Protein AF-Q62609-4-F1 (afdb_monomer_lite)

Sequence (125 aa):
MQPARKLLSLLVLLVMGTELTQVLPTNPEESWQVYSSAQDSEGRCICTVVAPQQTMCSRDARTKQLRQLLEKVQNMSQSIEVLDRRTQRDLQYVEKMENQMKGLESKFRQVEESHKQHLARQFKG

pLDDT: mean 86.12, std 12.83, range [48.81, 98.75]

Structure (mmCIF, N/CA/C/O backbone):
data_AF-Q62609-4-F1
#
_entry.id   AF-Q62609-4-F1
#
loop_
_atom_site.group_PDB
_atom_site.id
_atom_site.type_symbol
_atom_site.label_atom_id
_atom_site.label_alt_id
_atom_site.label_comp_id
_atom_site.label_asym_id
_atom_site.label_entity_id
_atom_site.label_seq_id
_atom_site.pdbx_PDB_ins_code
_atom_site.Cartn_x
_atom_site.Cartn_y
_atom_site.Cartn_z
_atom_site.occupancy
_atom_site.B_iso_or_equiv
_atom_site.auth_seq_id
_atom_site.auth_comp_id
_atom_site.auth_asym_id
_atom_site.auth_atom_id
_atom_site.pdbx_PDB_model_num
ATOM 1 N N . MET A 1 1 ? -58.222 -48.955 58.904 1.00 56.47 1 MET A N 1
ATOM 2 C CA . MET A 1 1 ? -57.954 -48.442 57.533 1.00 56.47 1 MET A CA 1
ATOM 3 C C . MET A 1 1 ? -57.133 -47.131 57.504 1.00 56.47 1 MET A C 1
ATOM 5 O O . MET A 1 1 ? -57.329 -46.317 56.615 1.00 56.47 1 MET A O 1
ATOM 9 N N . GLN A 1 2 ? -56.177 -46.894 58.416 1.00 70.00 2 GLN A N 1
ATOM 10 C CA . GLN A 1 2 ? -55.343 -45.669 58.410 1.00 70.00 2 GLN A CA 1
ATOM 11 C C . GLN A 1 2 ? -53.952 -45.751 57.731 1.00 70.00 2 GLN A C 1
ATOM 13 O O . GLN A 1 2 ? -53.505 -44.709 57.248 1.00 70.00 2 GLN A O 1
ATOM 18 N N . PRO A 1 3 ? -53.242 -46.900 57.643 1.00 79.44 3 PRO A N 1
ATOM 19 C CA . PRO A 1 3 ? -51.850 -46.886 57.174 1.00 79.44 3 PRO A CA 1
ATOM 20 C C . PRO A 1 3 ? -51.718 -46.595 55.670 1.00 79.44 3 PRO A C 1
ATOM 22 O O . PRO A 1 3 ? -50.815 -45.867 55.263 1.00 79.44 3 PRO A O 1
ATOM 25 N N . ALA A 1 4 ? -52.665 -47.063 54.850 1.00 79.44 4 ALA A N 1
ATOM 26 C CA . ALA A 1 4 ? -52.636 -46.867 53.397 1.00 79.44 4 ALA A CA 1
ATOM 27 C C . ALA A 1 4 ? -52.707 -45.384 52.984 1.00 79.44 4 ALA A C 1
ATOM 29 O O . ALA A 1 4 ? -52.053 -44.968 52.033 1.00 79.44 4 ALA A O 1
ATOM 30 N N . ARG A 1 5 ? -53.448 -44.558 53.737 1.00 85.69 5 ARG A N 1
ATOM 31 C CA . ARG A 1 5 ? -53.615 -43.129 53.430 1.00 85.69 5 ARG A CA 1
ATOM 32 C C . ARG A 1 5 ? -52.331 -42.328 53.681 1.00 85.69 5 ARG A C 1
ATOM 34 O O . ARG A 1 5 ? -52.043 -41.397 52.935 1.00 85.69 5 ARG A O 1
ATOM 41 N N . LYS A 1 6 ? -51.537 -42.714 54.691 1.00 87.56 6 LYS A N 1
ATOM 42 C CA . LYS A 1 6 ? -50.227 -42.097 54.965 1.00 87.56 6 LYS A CA 1
ATOM 43 C C . LYS A 1 6 ? -49.202 -42.443 53.884 1.00 87.56 6 LYS A C 1
ATOM 45 O O . LYS A 1 6 ? -48.503 -41.550 53.420 1.00 87.56 6 LYS A O 1
ATOM 50 N N . LEU A 1 7 ? -49.160 -43.706 53.452 1.00 88.81 7 LEU A N 1
ATOM 51 C CA . LEU A 1 7 ? -48.292 -44.157 52.356 1.00 88.81 7 LEU A CA 1
ATOM 52 C C . LEU A 1 7 ? -48.601 -43.430 51.043 1.00 88.81 7 LEU A C 1
ATOM 54 O O . LEU A 1 7 ? -47.686 -42.937 50.390 1.00 88.81 7 LEU A O 1
ATOM 58 N N . LEU A 1 8 ? -49.886 -43.295 50.701 1.00 89.75 8 LEU A N 1
ATOM 59 C CA . LEU A 1 8 ? -50.306 -42.562 49.50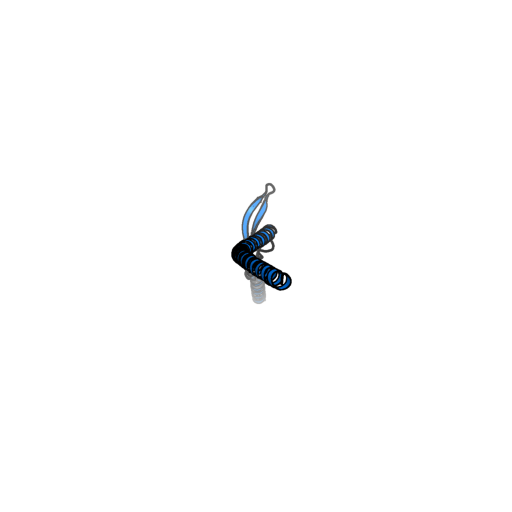7 1.00 89.75 8 LEU A CA 1
ATOM 60 C C . LEU A 1 8 ? -49.875 -41.087 49.565 1.00 89.75 8 LEU A C 1
ATOM 62 O O . LEU A 1 8 ? -49.358 -40.558 48.589 1.00 89.75 8 LEU A O 1
ATOM 66 N N . SER A 1 9 ? -50.024 -40.436 50.724 1.00 89.25 9 SER A N 1
ATOM 67 C CA . SER A 1 9 ? -49.592 -39.045 50.914 1.00 89.25 9 SER A CA 1
ATOM 68 C C . SER A 1 9 ? -48.077 -38.863 50.761 1.00 89.25 9 SER A C 1
ATOM 70 O O . SER A 1 9 ? -47.643 -37.848 50.224 1.00 89.25 9 SER A O 1
ATOM 72 N N . LEU A 1 10 ? -47.276 -39.826 51.227 1.00 89.06 10 LEU A N 1
ATOM 73 C CA . LEU A 1 10 ? -45.815 -39.812 51.088 1.00 89.06 10 LEU A CA 1
ATOM 74 C C . LEU A 1 10 ? -45.372 -39.976 49.630 1.00 89.06 10 LEU A C 1
ATOM 76 O O . LEU A 1 10 ? -44.475 -39.267 49.185 1.00 89.06 10 LEU A O 1
ATOM 80 N N . LEU A 1 11 ? -46.029 -40.863 48.878 1.00 88.69 11 LEU A N 1
ATOM 81 C CA . LEU A 1 11 ? -45.786 -41.025 47.442 1.00 88.69 11 LEU A CA 1
ATOM 82 C C . LEU A 1 11 ? -46.102 -39.741 46.670 1.00 88.69 11 LEU A C 1
ATOM 84 O O . LEU A 1 11 ? -45.300 -39.322 45.843 1.00 88.69 11 LEU A O 1
ATOM 88 N N . VAL A 1 12 ? -47.220 -39.079 46.986 1.00 87.25 12 VAL A N 1
ATOM 89 C CA . VAL A 1 12 ? -47.575 -37.791 46.369 1.00 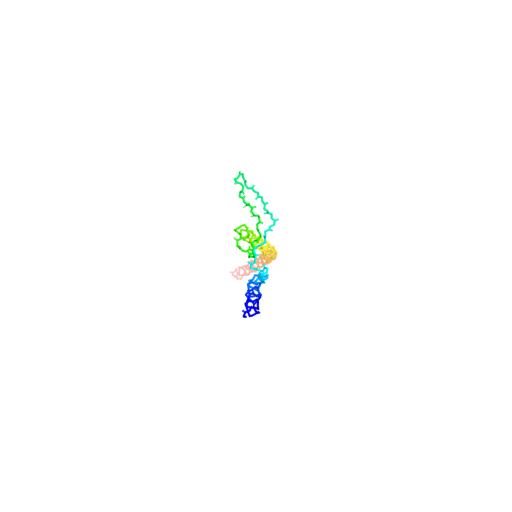87.25 12 VAL A CA 1
ATOM 90 C C . VAL A 1 12 ? -46.519 -36.724 46.671 1.00 87.25 12 VAL A C 1
ATOM 92 O O . VAL A 1 12 ? -46.116 -36.006 45.765 1.00 87.25 12 VAL A O 1
ATOM 95 N N . LEU A 1 13 ? -46.010 -36.644 47.905 1.00 84.62 13 LEU A N 1
ATOM 96 C CA . LEU A 1 13 ? -44.934 -35.707 48.263 1.00 84.62 13 LEU A CA 1
ATOM 97 C C . LEU A 1 13 ? -43.626 -35.981 47.506 1.00 84.62 13 LEU A C 1
ATOM 99 O O . LEU A 1 13 ? -42.969 -35.035 47.081 1.00 84.62 13 LEU A O 1
ATOM 103 N N . LEU A 1 14 ? -43.260 -37.252 47.315 1.00 83.19 14 L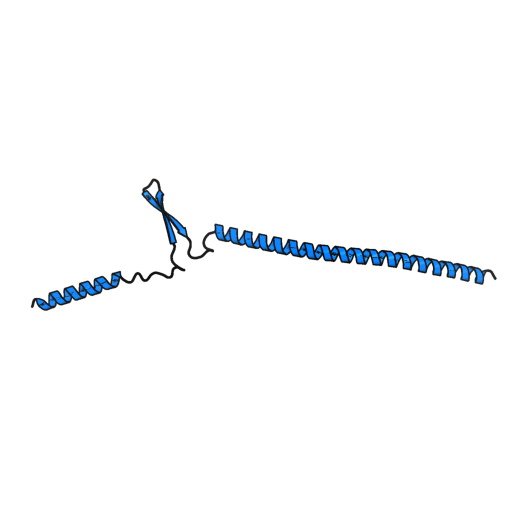EU A N 1
ATOM 104 C CA . LEU A 1 14 ? -42.065 -37.627 46.554 1.00 83.19 14 LEU A CA 1
ATOM 105 C C . LEU A 1 14 ? -42.195 -37.257 45.073 1.00 83.19 14 LEU A C 1
ATOM 107 O O . LEU A 1 14 ? -41.269 -36.671 44.523 1.00 83.19 14 LEU A O 1
ATOM 111 N N . VAL A 1 15 ? -43.349 -37.531 44.458 1.00 79.62 15 VAL A N 1
ATOM 112 C CA . VAL A 1 15 ? -43.610 -37.178 43.052 1.00 79.62 15 VAL A CA 1
ATOM 113 C C . VAL A 1 15 ? -43.643 -35.657 42.861 1.00 79.62 15 VAL A C 1
ATOM 115 O O . VAL A 1 15 ? -43.047 -35.145 41.922 1.00 79.62 15 VAL A O 1
ATOM 118 N N . MET A 1 16 ? -44.248 -34.903 43.786 1.00 75.12 16 MET A N 1
ATOM 119 C CA . MET A 1 16 ? -44.224 -33.432 43.736 1.00 75.12 16 MET A CA 1
ATOM 120 C C . MET A 1 16 ? -42.806 -32.863 43.931 1.00 75.12 16 MET A C 1
ATOM 122 O O . MET A 1 16 ? -42.495 -31.796 43.409 1.00 75.12 16 MET A O 1
ATOM 126 N N . GLY A 1 17 ? -41.937 -33.562 44.670 1.00 68.44 17 GLY A N 1
ATOM 127 C CA . GLY A 1 17 ? -40.545 -33.160 44.884 1.00 68.44 17 GLY A CA 1
ATOM 128 C C . GLY A 1 17 ? -39.633 -33.381 43.670 1.00 68.44 17 GLY A C 1
ATOM 129 O O . GLY A 1 17 ? -38.683 -32.621 43.481 1.00 68.44 17 GLY A O 1
ATOM 130 N N . THR A 1 18 ? -39.912 -34.382 42.828 1.00 66.12 18 THR A N 1
ATOM 131 C CA . THR A 1 18 ? -39.077 -34.690 41.652 1.00 66.12 18 THR A CA 1
ATOM 132 C C . THR A 1 18 ? -39.296 -33.733 40.485 1.00 66.12 18 THR A C 1
ATOM 134 O O . THR A 1 18 ? -38.343 -33.428 39.773 1.00 66.12 18 THR A O 1
ATOM 137 N N . GLU A 1 19 ? -40.503 -33.185 40.320 1.00 61.22 19 GLU A N 1
ATOM 138 C CA . GLU A 1 19 ? -40.789 -32.213 39.250 1.00 61.22 19 GLU A CA 1
ATOM 139 C C . GLU A 1 19 ? -39.989 -30.906 39.419 1.00 61.22 19 GLU A C 1
ATOM 141 O O . GLU A 1 19 ? -39.691 -30.221 38.444 1.00 61.22 19 GLU A O 1
ATOM 146 N N . LEU A 1 20 ? -39.574 -30.566 40.648 1.00 60.38 20 LEU A N 1
ATOM 147 C CA . LEU A 1 20 ? -38.859 -29.315 40.919 1.00 60.38 20 LEU A CA 1
ATOM 148 C C . LEU A 1 20 ? -37.349 -29.365 40.626 1.00 60.38 20 LEU A C 1
ATOM 150 O O . LEU A 1 20 ? -36.695 -28.325 40.660 1.00 60.38 20 LEU A O 1
ATOM 154 N N . THR A 1 21 ? -36.768 -30.542 40.360 1.00 59.81 21 THR A N 1
ATOM 155 C CA . THR A 1 21 ? -35.304 -30.695 40.212 1.00 59.81 21 THR A CA 1
ATOM 156 C C . THR A 1 21 ? -34.809 -30.786 38.768 1.00 59.81 21 THR A C 1
ATOM 158 O O . THR A 1 21 ? -33.601 -30.836 38.551 1.00 59.81 21 THR A O 1
ATOM 161 N N . GLN A 1 22 ? -35.686 -30.710 37.762 1.00 56.16 22 GLN A N 1
ATOM 162 C CA . GLN A 1 22 ? -35.284 -30.739 36.346 1.00 56.16 22 GLN A CA 1
ATOM 163 C C . GLN A 1 22 ? -34.834 -29.383 35.773 1.00 56.16 22 GLN A C 1
ATOM 165 O O . GLN A 1 22 ? -34.872 -29.178 34.561 1.00 56.16 22 GLN A O 1
ATOM 170 N N . VAL A 1 23 ? -34.323 -28.466 36.600 1.00 57.28 23 VAL A N 1
ATOM 171 C CA . VAL A 1 23 ? -33.525 -27.341 36.083 1.00 57.28 23 VAL A CA 1
ATOM 172 C C . VAL A 1 23 ? -32.116 -27.864 35.790 1.00 57.28 23 VAL A C 1
ATOM 174 O O . VAL A 1 23 ? -31.148 -27.547 36.477 1.00 57.28 23 VAL A O 1
ATOM 177 N N . LEU A 1 24 ? -32.012 -28.747 34.795 1.00 48.81 24 LEU A N 1
ATOM 178 C CA . LEU A 1 24 ? -30.731 -29.116 34.208 1.00 48.81 24 LEU A CA 1
ATOM 179 C C . LEU A 1 24 ? -30.106 -27.813 33.682 1.00 48.81 24 LEU A C 1
ATOM 181 O O . LEU A 1 24 ? -30.799 -27.092 32.960 1.00 48.81 24 LEU A O 1
ATOM 185 N N . PRO A 1 25 ? -28.857 -27.464 34.050 1.00 54.34 25 PRO A N 1
ATOM 186 C CA . PRO A 1 25 ? -28.222 -26.249 33.563 1.00 54.34 25 PRO A CA 1
ATOM 187 C C . PRO A 1 25 ? -28.225 -26.291 32.038 1.00 54.34 25 PRO A C 1
ATOM 189 O O . PRO A 1 25 ? -27.553 -27.119 31.421 1.00 54.34 25 PRO A O 1
ATOM 192 N N . THR A 1 26 ? -29.051 -25.430 31.442 1.00 61.16 26 THR A N 1
ATOM 193 C CA . THR A 1 26 ? -29.100 -25.214 30.000 1.00 61.16 26 THR A CA 1
ATOM 194 C C . THR A 1 26 ? -27.679 -24.949 29.541 1.00 61.16 26 THR A C 1
ATOM 196 O O . THR A 1 26 ? -26.974 -24.167 30.185 1.00 61.16 26 THR A O 1
ATOM 199 N N . ASN A 1 27 ? -27.261 -25.629 28.475 1.00 63.31 27 ASN A N 1
ATOM 200 C CA . ASN A 1 27 ? -25.953 -25.453 27.860 1.00 63.31 27 ASN A CA 1
ATOM 201 C C . ASN A 1 27 ? -25.564 -23.957 27.874 1.00 63.31 27 ASN A C 1
ATOM 203 O O . ASN A 1 27 ? -26.358 -23.139 27.397 1.00 63.31 27 ASN A O 1
ATOM 207 N N . PRO A 1 28 ? -24.399 -23.572 28.431 1.00 63.41 28 PRO A N 1
ATOM 208 C CA . PRO A 1 28 ? -24.001 -22.169 28.522 1.00 63.41 28 PRO A CA 1
ATOM 209 C C . PRO A 1 28 ? -24.008 -21.449 27.167 1.00 63.41 28 PRO A C 1
ATOM 211 O O . PRO A 1 28 ? -24.184 -20.235 27.138 1.00 63.41 28 PRO A O 1
ATOM 214 N N . GLU A 1 29 ? -23.879 -22.185 26.057 1.00 64.19 29 GLU A N 1
ATOM 215 C CA . GLU A 1 29 ? -23.975 -21.648 24.693 1.00 64.19 29 GLU A CA 1
ATOM 216 C C . GLU A 1 29 ? -25.361 -21.090 24.320 1.00 64.19 29 GLU A C 1
ATOM 218 O O . GLU A 1 29 ? -25.477 -20.352 23.344 1.00 64.19 29 GLU A O 1
ATOM 223 N N . GLU A 1 30 ? -26.412 -21.417 25.074 1.00 65.44 30 GLU A N 1
ATOM 224 C CA . GLU A 1 30 ? -27.785 -20.963 24.810 1.00 65.44 30 GLU A CA 1
ATOM 225 C C . GLU A 1 30 ? -28.314 -20.002 25.890 1.00 65.44 30 GLU A C 1
ATOM 227 O O . GLU A 1 30 ? -29.276 -19.264 25.670 1.00 65.44 30 GLU A O 1
ATOM 232 N N . SER A 1 31 ? -27.666 -19.957 27.057 1.00 72.50 31 SER A N 1
ATOM 233 C CA . SER A 1 31 ? -28.100 -19.132 28.186 1.00 72.50 31 SER A CA 1
ATOM 234 C C . SER A 1 31 ? -27.514 -17.715 28.150 1.00 72.50 31 SER A C 1
ATOM 236 O O . SER A 1 31 ? -26.317 -17.526 27.939 1.00 72.50 31 SER A O 1
ATOM 238 N N . TRP A 1 32 ? -28.342 -16.708 28.433 1.00 78.38 32 TRP A N 1
ATOM 239 C CA . TRP A 1 32 ? -27.900 -15.322 28.610 1.00 78.38 32 TRP A CA 1
ATOM 240 C C . TRP A 1 32 ? -27.227 -15.136 29.973 1.00 78.38 32 TRP A C 1
ATOM 242 O O . TRP A 1 32 ? -27.802 -15.483 31.004 1.00 78.38 32 TRP A O 1
ATOM 252 N N . GLN A 1 33 ? -26.034 -14.539 29.999 1.00 79.19 33 GLN A N 1
ATOM 253 C CA . GLN A 1 33 ? -25.325 -14.251 31.250 1.00 79.19 33 GLN A CA 1
ATOM 254 C C . GLN A 1 33 ? -25.664 -12.842 31.743 1.00 79.19 33 GLN A C 1
ATOM 256 O O . GLN A 1 33 ? -25.417 -11.864 31.038 1.00 79.19 33 GLN A O 1
ATOM 261 N N . VAL A 1 34 ? -26.216 -12.729 32.954 1.00 79.19 34 VAL A N 1
ATOM 262 C CA . VAL A 1 34 ? -26.563 -11.448 33.592 1.00 79.19 34 VAL A CA 1
ATOM 263 C C . VAL A 1 34 ? -25.418 -11.012 34.506 1.00 79.19 34 VAL A C 1
ATOM 265 O O . VAL A 1 34 ? -25.103 -11.706 35.467 1.00 79.19 34 VAL A O 1
ATOM 268 N N . TYR A 1 35 ? -24.797 -9.866 34.219 1.00 78.50 35 TYR A N 1
ATOM 269 C CA . TYR A 1 35 ? -23.615 -9.389 34.954 1.00 78.50 35 TYR A CA 1
ATOM 270 C C . TYR A 1 35 ? -23.936 -8.372 36.053 1.00 78.50 35 TYR A C 1
ATOM 272 O O . TYR A 1 35 ? -23.201 -8.272 37.032 1.00 78.50 35 TYR A O 1
ATOM 280 N N . SER A 1 36 ? -25.007 -7.593 35.899 1.00 77.81 36 SER A N 1
ATOM 281 C CA . SER A 1 36 ? -25.438 -6.626 36.912 1.00 77.81 36 SER A CA 1
ATOM 282 C C . SER A 1 36 ? -26.889 -6.220 36.694 1.00 77.81 36 SER A C 1
ATOM 284 O O . SER A 1 36 ? -27.316 -6.054 35.547 1.00 77.81 36 SER A O 1
ATOM 286 N N . SER A 1 37 ? -27.612 -6.044 37.799 1.00 77.25 37 SER A N 1
ATOM 287 C CA . SER A 1 37 ? -28.954 -5.475 37.864 1.00 77.25 37 SER A CA 1
ATOM 288 C C . SER A 1 37 ? -28.907 -4.110 38.554 1.00 77.25 37 SER A C 1
ATOM 290 O O . SER A 1 37 ? -28.615 -4.035 39.747 1.00 77.25 37 SER A O 1
ATOM 292 N N . ALA A 1 38 ? -29.217 -3.038 37.833 1.00 85.31 38 ALA A N 1
ATOM 293 C CA . ALA A 1 38 ? -29.588 -1.756 38.431 1.00 85.31 38 ALA A CA 1
ATOM 294 C C . ALA A 1 38 ? -31.117 -1.682 38.567 1.00 85.31 38 ALA A C 1
ATOM 296 O O . ALA A 1 38 ? -31.823 -2.458 37.931 1.00 85.31 38 ALA A O 1
ATOM 297 N N . GLN A 1 39 ? -31.646 -0.764 39.373 1.00 89.44 39 GLN A N 1
ATOM 298 C CA . GLN A 1 39 ? -33.068 -0.413 39.322 1.00 89.44 39 GLN A CA 1
ATOM 299 C C . GLN A 1 39 ? -33.211 0.965 38.685 1.00 89.44 39 GLN A C 1
ATOM 301 O O . GLN A 1 39 ? -32.421 1.864 38.975 1.00 89.44 39 GLN A O 1
ATOM 306 N N . ASP A 1 40 ? -34.183 1.120 37.794 1.00 87.50 40 ASP A N 1
ATOM 307 C CA . ASP A 1 40 ? -34.571 2.440 37.317 1.00 87.50 40 ASP A CA 1
ATOM 308 C C . ASP A 1 40 ? -35.336 3.221 38.400 1.00 87.50 40 ASP A C 1
ATOM 310 O O . ASP A 1 40 ? -35.633 2.709 39.482 1.00 87.50 40 ASP A O 1
ATOM 314 N N . SER A 1 41 ? -35.663 4.483 38.120 1.00 91.69 41 SER A N 1
ATOM 315 C CA . SER A 1 41 ? -36.397 5.350 39.052 1.00 91.69 41 SER A CA 1
ATOM 316 C C . SER A 1 41 ? -37.811 4.860 39.389 1.00 91.69 41 SER A C 1
ATOM 318 O O . SER A 1 41 ? -38.423 5.379 40.318 1.00 91.69 41 SER A O 1
ATOM 320 N N . GLU A 1 42 ? -38.342 3.892 38.642 1.00 92.69 42 GLU A N 1
ATOM 321 C CA . GLU A 1 42 ? -39.667 3.298 38.838 1.00 92.69 42 GLU A CA 1
ATOM 322 C C . GLU A 1 42 ? -39.581 1.935 39.556 1.00 92.69 42 GLU A C 1
ATOM 324 O O . GLU A 1 42 ? -40.596 1.264 39.736 1.00 92.69 42 GLU A O 1
ATOM 329 N N . GLY A 1 43 ? -38.381 1.520 39.985 1.00 88.75 43 GLY A N 1
ATOM 330 C CA . GLY A 1 43 ? -38.139 0.253 40.678 1.00 88.75 43 GLY A CA 1
ATOM 331 C C . GLY A 1 43 ? -38.022 -0.962 39.751 1.00 88.75 43 GLY A C 1
ATOM 332 O O . GLY A 1 43 ? -38.021 -2.097 40.231 1.00 88.75 43 GLY A O 1
ATOM 333 N N . ARG A 1 44 ? -37.922 -0.774 38.427 1.00 89.19 44 ARG A N 1
ATOM 334 C CA . ARG A 1 44 ? -37.751 -1.882 37.473 1.00 89.19 44 ARG A CA 1
ATOM 335 C C . ARG A 1 44 ? -36.284 -2.263 37.346 1.00 89.19 44 ARG A C 1
ATOM 337 O O . ARG A 1 44 ? -35.404 -1.411 37.283 1.00 89.19 44 ARG A O 1
ATOM 344 N N . CYS A 1 45 ? -36.025 -3.560 37.252 1.00 89.81 45 CYS A N 1
ATOM 345 C CA . CYS A 1 45 ? -34.681 -4.103 37.107 1.00 89.81 45 CYS A CA 1
ATOM 346 C C . CYS A 1 45 ? -34.125 -3.874 35.685 1.00 89.81 45 CYS A C 1
ATOM 348 O O . CYS A 1 45 ? -34.694 -4.356 34.708 1.00 89.81 45 CYS A O 1
ATOM 350 N N . ILE A 1 46 ? -32.990 -3.185 35.570 1.00 87.50 46 ILE A N 1
ATOM 351 C CA . ILE A 1 46 ? -32.184 -3.039 34.354 1.00 87.50 46 ILE A CA 1
ATOM 352 C C . ILE A 1 46 ? -31.021 -4.022 34.431 1.00 87.50 46 ILE A C 1
ATOM 354 O O . ILE A 1 46 ? -30.134 -3.869 35.268 1.00 87.50 46 ILE A O 1
ATOM 358 N N . CYS A 1 47 ? -30.982 -4.990 33.521 1.00 87.19 47 CYS A N 1
ATOM 359 C CA . CYS A 1 47 ? -29.929 -6.000 33.469 1.00 87.19 47 CYS A CA 1
ATOM 360 C C . CYS A 1 47 ? -28.944 -5.722 32.329 1.00 87.19 47 CYS A C 1
ATOM 362 O O . CYS A 1 47 ? -29.355 -5.590 31.177 1.00 87.19 47 CYS A O 1
ATOM 364 N N . THR A 1 48 ? -27.639 -5.707 32.620 1.00 86.06 48 THR A N 1
ATOM 365 C CA . THR A 1 48 ? -26.615 -5.839 31.568 1.00 86.06 48 THR A CA 1
ATOM 366 C C . THR A 1 48 ? -26.371 -7.315 31.308 1.00 86.06 48 THR A C 1
ATOM 368 O O . THR A 1 48 ? -25.994 -8.051 32.224 1.00 86.06 48 THR A O 1
ATOM 371 N N . VAL A 1 49 ? -26.589 -7.741 30.065 1.00 83.25 49 VAL A N 1
ATOM 372 C CA . VAL A 1 49 ? -26.466 -9.142 29.657 1.00 83.25 49 VAL A CA 1
ATOM 373 C C . VAL A 1 49 ? -25.426 -9.313 28.557 1.00 83.25 49 VAL A C 1
ATOM 375 O O . VAL A 1 49 ? -25.264 -8.436 27.708 1.00 83.25 49 VAL A O 1
ATOM 378 N N . VAL A 1 50 ? -24.735 -10.451 28.558 1.00 80.44 50 VAL A N 1
ATOM 379 C CA . VAL A 1 50 ? -23.918 -10.894 27.421 1.00 80.44 50 VAL A CA 1
ATOM 380 C C . VAL A 1 50 ? -24.763 -11.826 26.564 1.00 80.44 50 VAL A C 1
ATOM 382 O O . VAL A 1 50 ? -25.328 -12.800 27.067 1.00 80.44 50 VAL A O 1
ATOM 385 N N . ALA A 1 51 ? -24.868 -11.503 25.274 1.00 79.38 51 ALA A N 1
ATOM 386 C CA . ALA A 1 51 ? -25.576 -12.342 24.321 1.00 79.38 51 ALA A CA 1
ATOM 387 C C . ALA A 1 51 ? -24.816 -13.658 24.095 1.00 79.38 51 ALA A C 1
ATOM 389 O O . ALA A 1 51 ? -23.604 -13.609 23.876 1.00 79.38 51 ALA A O 1
ATOM 390 N N . PRO A 1 52 ? -25.505 -14.815 24.090 1.00 75.94 52 PRO A N 1
ATOM 391 C CA . PRO A 1 52 ? -24.866 -16.114 23.874 1.00 75.94 52 PRO A CA 1
ATOM 392 C C . PRO A 1 52 ? -24.184 -16.199 22.501 1.00 75.94 52 PRO A C 1
ATOM 394 O O . PRO A 1 52 ? -23.106 -16.765 22.359 1.00 75.94 52 PRO A O 1
ATOM 397 N N . GLN A 1 53 ? -24.777 -15.568 21.484 1.00 74.12 53 GLN A N 1
ATOM 398 C CA . GLN A 1 53 ? -24.225 -15.498 20.134 1.00 74.12 53 GLN A CA 1
ATOM 399 C C . GLN A 1 53 ? -23.643 -14.101 19.872 1.00 74.12 53 GLN A C 1
ATOM 401 O O . GLN A 1 53 ? -24.375 -13.109 19.861 1.00 74.12 53 GLN A O 1
ATOM 406 N N . GLN A 1 54 ? -22.336 -14.021 19.587 1.00 69.62 54 GLN A N 1
ATOM 407 C CA . GLN A 1 54 ? -21.608 -12.755 19.357 1.00 69.62 54 GLN A CA 1
ATOM 408 C C . GLN A 1 54 ? -22.155 -11.914 18.187 1.00 69.62 54 GLN A C 1
ATOM 410 O O . GLN A 1 54 ? -21.821 -10.743 18.045 1.00 69.62 54 GLN A O 1
ATOM 415 N N . THR A 1 55 ? -22.986 -12.485 17.313 1.00 71.50 55 THR A N 1
ATOM 416 C CA . THR A 1 55 ? -23.582 -11.763 16.179 1.00 71.50 55 THR A CA 1
ATOM 417 C C . THR A 1 55 ? -24.869 -11.019 16.527 1.00 71.50 55 THR A C 1
ATOM 419 O O . THR A 1 55 ? -25.337 -10.237 15.703 1.00 71.50 55 THR A O 1
ATOM 422 N N . MET A 1 56 ? -25.463 -11.255 17.704 1.00 68.81 56 MET A N 1
ATOM 423 C CA . MET A 1 56 ? -26.763 -10.672 18.076 1.00 68.81 56 MET A CA 1
ATOM 424 C C . MET A 1 56 ? -26.674 -9.169 18.359 1.00 68.81 56 MET A C 1
ATOM 426 O O . MET A 1 56 ? -27.632 -8.426 18.151 1.00 68.81 56 MET A O 1
ATOM 430 N N . CYS A 1 57 ? -25.513 -8.691 18.803 1.00 76.44 57 CYS A N 1
ATOM 431 C CA . CYS A 1 57 ? -25.295 -7.283 19.086 1.00 76.44 57 CYS A CA 1
ATOM 432 C C . CYS A 1 57 ? -24.947 -6.528 17.793 1.00 76.44 57 CYS A C 1
ATOM 434 O O . CYS A 1 57 ? -23.895 -6.736 17.193 1.00 76.44 57 CYS A O 1
ATOM 436 N N . SER A 1 58 ? -25.781 -5.564 17.388 1.00 74.25 58 SER A N 1
ATOM 437 C CA . SER A 1 58 ? -25.519 -4.702 16.214 1.00 74.25 58 SER A CA 1
ATOM 438 C C . SER A 1 58 ? -24.141 -4.013 16.266 1.00 74.25 58 SER A C 1
ATOM 440 O O . SER A 1 58 ? -23.454 -3.857 15.251 1.00 74.25 58 SER A O 1
ATOM 442 N N . ARG A 1 59 ? -23.678 -3.663 17.475 1.00 78.25 59 ARG A N 1
ATOM 443 C CA . ARG A 1 59 ? -22.341 -3.094 17.703 1.00 78.25 59 ARG A CA 1
ATOM 444 C C . ARG A 1 59 ? -21.216 -4.070 17.333 1.00 78.25 59 ARG A C 1
ATOM 446 O O . ARG A 1 59 ? -20.198 -3.629 16.794 1.00 78.25 59 ARG A O 1
ATOM 453 N N . ASP A 1 60 ? -21.415 -5.367 17.542 1.00 75.81 60 ASP A N 1
ATOM 454 C CA . ASP A 1 60 ? -20.450 -6.409 17.182 1.00 75.81 60 ASP A CA 1
ATOM 455 C C . ASP A 1 60 ? -20.438 -6.643 15.672 1.00 75.81 60 ASP A C 1
ATOM 457 O O . ASP A 1 60 ? -19.362 -6.756 15.082 1.00 75.81 60 ASP A O 1
ATOM 461 N N . ALA A 1 61 ? -21.600 -6.583 15.010 1.00 81.06 61 ALA A N 1
ATOM 462 C CA . ALA A 1 61 ? -21.686 -6.626 13.550 1.00 81.06 61 ALA A CA 1
ATOM 463 C C . ALA A 1 61 ? -20.915 -5.464 12.894 1.00 81.06 61 ALA A C 1
ATOM 465 O O . ALA A 1 61 ? -20.085 -5.695 12.010 1.00 81.06 61 ALA A O 1
ATOM 466 N N . ARG A 1 62 ? -21.102 -4.224 13.375 1.00 85.81 62 ARG A N 1
ATOM 467 C CA . ARG A 1 62 ? -20.326 -3.058 12.910 1.00 85.81 62 ARG A CA 1
ATOM 468 C C . ARG A 1 62 ? -18.827 -3.231 13.182 1.00 85.81 62 ARG A C 1
ATOM 470 O O . ARG A 1 62 ? -18.005 -2.924 12.322 1.00 85.81 62 ARG A O 1
ATOM 477 N N . THR A 1 63 ? -18.459 -3.735 14.360 1.00 85.44 63 THR A N 1
ATOM 478 C CA . THR A 1 63 ? -17.050 -3.971 14.722 1.00 85.44 63 THR A CA 1
ATOM 479 C C . THR A 1 63 ? -16.413 -5.034 13.822 1.00 85.44 63 THR A C 1
ATOM 481 O O . THR A 1 63 ? -15.276 -4.870 13.383 1.00 85.44 63 THR A O 1
ATOM 484 N N . LYS A 1 64 ? -17.150 -6.096 13.479 1.00 86.25 64 LYS A N 1
ATOM 485 C CA . LYS A 1 64 ? -16.716 -7.129 12.530 1.00 86.25 64 LYS A CA 1
ATOM 486 C C . LYS A 1 64 ? -16.508 -6.553 11.130 1.00 86.25 64 LYS A C 1
ATOM 488 O O . LYS A 1 64 ? -15.461 -6.801 10.539 1.00 86.25 64 LYS A O 1
ATOM 493 N N . GLN A 1 65 ? -17.448 -5.744 10.638 1.00 90.50 65 GLN A N 1
ATOM 494 C CA . GLN A 1 65 ? -17.301 -5.046 9.355 1.00 90.50 65 GLN A CA 1
ATOM 495 C C . GLN A 1 65 ? -16.055 -4.153 9.334 1.00 90.50 65 GLN A C 1
ATOM 497 O O . GLN A 1 65 ? -15.298 -4.174 8.367 1.00 90.50 65 GLN A O 1
ATOM 502 N N . LEU A 1 66 ? -15.800 -3.411 10.416 1.00 93.50 66 LEU A N 1
ATOM 503 C CA . LEU A 1 66 ? -14.617 -2.559 10.516 1.00 93.50 66 LEU A CA 1
ATOM 504 C C . LEU 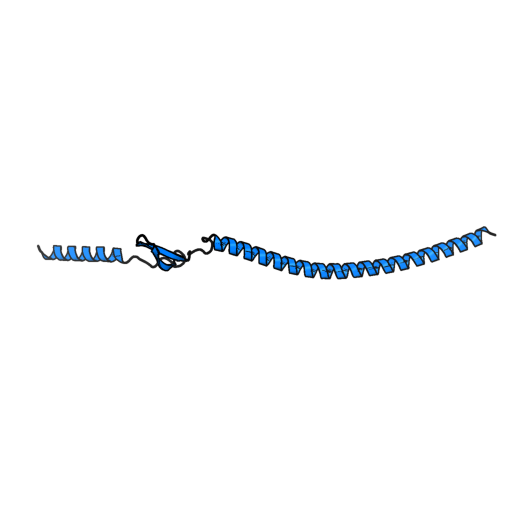A 1 66 ? -13.315 -3.374 10.518 1.00 93.50 66 LEU A C 1
ATOM 506 O O . LEU A 1 66 ? -12.373 -3.003 9.826 1.00 93.50 66 LEU A O 1
ATOM 510 N N . ARG A 1 67 ? -13.264 -4.505 11.237 1.00 90.56 67 ARG A N 1
ATOM 511 C CA . ARG A 1 67 ? -12.102 -5.415 11.218 1.00 90.56 67 ARG A CA 1
ATOM 512 C C . ARG A 1 67 ? -11.838 -5.977 9.822 1.00 90.56 67 ARG A C 1
ATOM 514 O O . ARG A 1 67 ? -10.696 -5.959 9.380 1.00 90.56 67 ARG A O 1
ATOM 521 N N . GLN A 1 68 ? -12.884 -6.402 9.115 1.00 94.12 68 GLN A N 1
ATOM 522 C CA . GLN A 1 68 ? -12.766 -6.875 7.731 1.00 94.12 68 GLN A CA 1
ATOM 523 C C . GLN A 1 68 ? -12.259 -5.775 6.792 1.00 94.12 68 GLN A C 1
ATOM 525 O O . GLN A 1 68 ? -11.443 -6.034 5.910 1.00 94.12 68 GLN A O 1
ATOM 530 N N . LEU A 1 69 ? -12.719 -4.535 6.984 1.00 97.31 69 LEU A N 1
ATOM 531 C CA . LEU A 1 69 ? -12.238 -3.400 6.203 1.00 97.31 69 LEU A CA 1
ATOM 532 C C . LEU A 1 69 ? -10.759 -3.103 6.491 1.00 97.31 69 LEU A C 1
ATOM 534 O O . LEU A 1 69 ? -10.000 -2.888 5.551 1.00 97.31 69 LEU A O 1
ATOM 538 N N . LEU A 1 70 ? -10.342 -3.140 7.760 1.00 96.81 70 LEU A N 1
ATOM 539 C CA . LEU A 1 70 ? -8.944 -2.954 8.163 1.00 96.81 70 LEU A CA 1
ATOM 540 C C . LEU A 1 70 ? -8.028 -4.027 7.566 1.00 96.81 70 LEU A C 1
ATOM 542 O O . LEU A 1 70 ? -6.988 -3.693 7.006 1.00 96.81 70 LEU A O 1
ATOM 546 N N . GLU A 1 71 ? -8.439 -5.293 7.616 1.00 96.69 71 GLU A N 1
ATOM 547 C CA . GLU A 1 71 ? -7.700 -6.405 7.011 1.00 96.69 71 GLU A CA 1
ATOM 548 C C . GLU A 1 71 ? -7.574 -6.231 5.491 1.00 96.69 71 GLU A C 1
ATOM 550 O O . GLU A 1 71 ? -6.491 -6.379 4.924 1.00 96.69 71 GLU A O 1
ATOM 555 N N . LYS A 1 72 ? -8.658 -5.828 4.817 1.00 97.88 72 LYS A N 1
ATOM 556 C CA . LYS A 1 72 ? -8.634 -5.551 3.377 1.00 97.88 72 LYS A CA 1
ATOM 557 C C . LYS A 1 72 ? -7.694 -4.396 3.032 1.00 97.88 72 LYS A C 1
ATOM 559 O O . LYS A 1 72 ? -6.934 -4.512 2.074 1.00 97.88 72 LYS A O 1
ATOM 564 N N . VAL A 1 73 ? -7.722 -3.309 3.804 1.00 98.25 73 VAL A N 1
ATOM 565 C CA . VAL A 1 73 ? -6.811 -2.168 3.625 1.00 98.25 73 VAL A CA 1
ATOM 566 C C . VAL A 1 73 ? -5.361 -2.600 3.836 1.00 98.25 73 VAL A C 1
ATOM 568 O O . VAL A 1 73 ? -4.511 -2.255 3.023 1.00 98.25 73 VAL A O 1
ATOM 571 N N . GLN A 1 74 ? -5.073 -3.417 4.849 1.00 97.75 74 GLN A N 1
ATOM 572 C CA . GLN A 1 74 ? -3.731 -3.951 5.088 1.00 97.75 74 GLN A CA 1
ATOM 573 C C . GLN A 1 74 ? -3.242 -4.832 3.925 1.00 97.75 74 GLN A C 1
ATOM 575 O O . GLN A 1 74 ? -2.126 -4.642 3.438 1.00 97.75 74 GLN A O 1
ATOM 580 N N . ASN A 1 75 ? -4.087 -5.744 3.434 1.00 97.38 75 ASN A N 1
ATOM 581 C CA . ASN A 1 75 ? -3.783 -6.586 2.273 1.00 97.38 75 ASN A CA 1
ATOM 582 C C . ASN A 1 75 ? -3.540 -5.748 1.006 1.00 97.38 75 ASN A C 1
ATOM 584 O O . ASN A 1 75 ? -2.634 -6.041 0.221 1.00 97.38 75 ASN A O 1
ATOM 588 N N . MET A 1 76 ? -4.322 -4.680 0.811 1.00 98.31 76 MET A N 1
ATOM 589 C CA . MET A 1 76 ? -4.125 -3.731 -0.287 1.00 98.31 76 MET A CA 1
ATOM 590 C C . MET A 1 76 ? -2.800 -2.981 -0.153 1.00 98.31 76 MET A C 1
ATOM 592 O O . MET A 1 76 ? -2.069 -2.902 -1.134 1.00 98.31 76 MET A O 1
ATOM 596 N N . SER A 1 77 ? -2.450 -2.492 1.039 1.00 98.12 77 SER A N 1
ATOM 597 C CA . SER A 1 77 ? -1.175 -1.803 1.275 1.00 98.12 77 SER A CA 1
ATOM 598 C C . SER A 1 77 ? 0.027 -2.690 0.947 1.00 98.12 77 SER A C 1
ATOM 600 O O . SER A 1 77 ? 0.937 -2.253 0.248 1.00 98.12 77 SER A O 1
ATOM 602 N N . GLN A 1 78 ? 0.005 -3.960 1.364 1.00 97.94 78 GLN A N 1
ATOM 603 C CA . GLN A 1 78 ? 1.059 -4.923 1.020 1.00 97.94 78 GLN A CA 1
ATOM 604 C C . GLN A 1 78 ? 1.119 -5.196 -0.489 1.00 97.94 78 GLN A C 1
ATOM 606 O O . GLN A 1 78 ? 2.197 -5.241 -1.082 1.00 97.94 78 GLN A O 1
ATOM 611 N N . SER A 1 79 ? -0.042 -5.343 -1.131 1.00 98.44 79 SER A N 1
ATOM 612 C CA . SER A 1 79 ? -0.121 -5.552 -2.581 1.00 98.44 79 SER A CA 1
ATOM 613 C C . SER A 1 79 ? 0.417 -4.350 -3.363 1.00 98.44 79 SER A C 1
ATOM 615 O O . SER A 1 79 ? 1.102 -4.537 -4.367 1.00 98.44 79 SER A O 1
ATOM 617 N N . ILE A 1 80 ? 0.152 -3.126 -2.892 1.00 98.44 80 ILE A N 1
ATOM 618 C CA . ILE A 1 80 ? 0.676 -1.883 -3.470 1.00 98.44 80 ILE A CA 1
ATOM 619 C C . ILE A 1 80 ? 2.198 -1.820 -3.324 1.00 98.44 80 ILE A C 1
ATOM 621 O O . ILE A 1 80 ? 2.865 -1.472 -4.289 1.00 98.44 80 ILE A O 1
ATOM 625 N N . GLU A 1 81 ? 2.769 -2.214 -2.184 1.00 98.38 81 GLU A N 1
ATOM 626 C CA . GLU A 1 81 ? 4.228 -2.228 -2.001 1.00 98.38 81 GLU A CA 1
ATOM 627 C C . GLU A 1 81 ? 4.921 -3.217 -2.957 1.00 98.38 81 GLU A C 1
ATOM 629 O O . GLU A 1 81 ? 5.942 -2.909 -3.576 1.00 98.38 81 GLU A O 1
ATOM 634 N N . VAL A 1 82 ? 4.350 -4.412 -3.132 1.00 98.50 82 VAL A N 1
ATOM 635 C CA . VAL A 1 82 ? 4.863 -5.398 -4.097 1.00 98.50 82 VAL A CA 1
ATOM 636 C C . VAL A 1 82 ? 4.729 -4.887 -5.534 1.00 98.50 82 VAL A C 1
ATOM 638 O O . VAL A 1 82 ? 5.638 -5.095 -6.346 1.00 98.50 82 VAL A O 1
ATOM 641 N N . LEU A 1 83 ? 3.612 -4.223 -5.849 1.00 98.75 83 LEU A N 1
ATOM 642 C CA . LEU A 1 83 ? 3.376 -3.610 -7.151 1.00 98.75 83 LEU A CA 1
ATOM 643 C C . LEU A 1 83 ? 4.367 -2.476 -7.420 1.00 98.75 83 LEU A C 1
ATOM 645 O O . LEU A 1 83 ? 4.946 -2.450 -8.497 1.00 98.75 83 LEU A O 1
ATOM 649 N N . ASP A 1 84 ? 4.624 -1.600 -6.453 1.00 98.38 84 ASP A N 1
ATOM 650 C CA . ASP A 1 84 ? 5.581 -0.496 -6.566 1.00 98.38 84 ASP A CA 1
ATOM 651 C C . ASP A 1 84 ? 6.995 -1.010 -6.862 1.00 98.38 84 ASP A C 1
ATOM 653 O O . ASP A 1 84 ? 7.626 -0.606 -7.839 1.00 98.38 84 ASP A O 1
ATOM 657 N N . ARG A 1 85 ? 7.445 -2.036 -6.127 1.00 98.50 85 ARG A N 1
ATOM 658 C CA . ARG A 1 85 ? 8.732 -2.697 -6.401 1.00 98.50 85 ARG A CA 1
ATOM 659 C C . ARG A 1 85 ? 8.795 -3.319 -7.796 1.00 98.50 85 ARG A C 1
ATOM 661 O O . ARG A 1 85 ? 9.873 -3.379 -8.385 1.00 98.50 85 ARG A O 1
ATOM 668 N N . ARG A 1 86 ? 7.682 -3.855 -8.311 1.00 98.44 86 ARG A N 1
ATOM 669 C CA . ARG A 1 86 ? 7.616 -4.387 -9.682 1.00 98.44 86 ARG A CA 1
ATOM 670 C C . ARG A 1 86 ? 7.701 -3.253 -10.696 1.00 98.44 86 ARG A C 1
ATOM 672 O O . ARG A 1 86 ? 8.577 -3.300 -11.548 1.00 98.44 86 ARG A O 1
ATOM 679 N N . THR A 1 87 ? 6.880 -2.222 -10.535 1.00 98.50 87 THR A N 1
ATOM 680 C CA . THR A 1 87 ? 6.863 -1.033 -11.389 1.00 98.50 87 THR A CA 1
ATOM 681 C C . THR A 1 87 ? 8.237 -0.374 -11.446 1.00 98.50 87 THR A C 1
ATOM 683 O O . THR A 1 87 ? 8.700 -0.037 -12.527 1.00 98.50 87 THR A O 1
ATOM 686 N N . GLN A 1 88 ? 8.946 -0.258 -10.322 1.00 98.56 88 GLN A N 1
ATOM 687 C CA . GLN A 1 88 ? 10.296 0.304 -10.296 1.00 98.56 88 GLN A CA 1
ATOM 688 C C . GLN A 1 88 ? 11.288 -0.516 -11.136 1.00 98.56 88 GLN A C 1
ATOM 690 O O . GLN A 1 88 ? 12.079 0.058 -11.883 1.00 98.56 88 GLN A O 1
ATOM 695 N N . ARG A 1 89 ? 11.237 -1.853 -11.059 1.00 98.38 89 ARG A N 1
ATOM 696 C CA . ARG A 1 89 ? 12.069 -2.725 -11.908 1.00 98.38 89 ARG A CA 1
ATOM 697 C C . ARG A 1 89 ? 11.683 -2.628 -13.379 1.00 98.38 89 ARG A C 1
ATOM 699 O O . ARG A 1 89 ? 12.564 -2.577 -14.232 1.00 98.38 89 ARG A O 1
ATOM 706 N N . ASP A 1 90 ? 10.388 -2.590 -13.666 1.00 98.62 90 ASP A N 1
ATOM 707 C CA . ASP A 1 90 ? 9.877 -2.493 -15.032 1.00 98.62 90 ASP A CA 1
ATOM 708 C C . ASP A 1 90 ? 10.277 -1.151 -15.664 1.00 98.62 90 ASP A C 1
ATOM 710 O O . ASP A 1 90 ? 10.725 -1.122 -16.807 1.00 98.62 90 ASP A O 1
ATOM 714 N N . LEU A 1 91 ? 10.227 -0.049 -14.907 1.00 98.69 91 LEU A N 1
ATOM 715 C CA . LEU A 1 91 ? 10.705 1.264 -15.350 1.00 98.69 91 LEU A CA 1
ATOM 716 C C . LEU A 1 91 ? 12.205 1.256 -15.654 1.00 98.69 91 LEU A C 1
ATOM 718 O O . LEU A 1 91 ? 12.608 1.726 -16.715 1.00 98.69 91 LEU A O 1
ATOM 722 N N . GLN A 1 92 ? 13.028 0.667 -14.782 1.00 98.25 92 GLN A N 1
ATOM 723 C CA . GLN A 1 92 ? 14.467 0.517 -15.040 1.00 98.25 92 GLN A CA 1
ATOM 724 C C . GLN A 1 92 ? 14.744 -0.318 -16.297 1.00 98.25 92 GLN A C 1
ATOM 726 O O . GLN A 1 92 ? 15.664 -0.031 -17.065 1.00 98.25 92 GLN A O 1
ATOM 731 N N . TYR A 1 93 ? 13.947 -1.363 -16.522 1.00 98.44 93 TYR A N 1
ATOM 732 C CA . TYR A 1 93 ? 14.042 -2.178 -17.725 1.00 98.44 93 TYR A CA 1
ATOM 733 C C . TYR A 1 93 ? 13.681 -1.374 -18.983 1.00 98.44 93 TYR A C 1
ATOM 735 O O . TYR A 1 93 ? 14.424 -1.414 -19.965 1.00 98.44 93 TYR A O 1
ATOM 743 N N . VAL A 1 94 ? 12.594 -0.597 -18.940 1.00 98.62 94 VAL A N 1
ATOM 744 C CA . VAL A 1 94 ? 12.172 0.291 -20.035 1.00 98.62 94 VAL A CA 1
ATOM 745 C C . VAL A 1 94 ? 13.228 1.355 -20.336 1.00 98.62 94 VAL A C 1
ATOM 747 O O . VAL A 1 94 ? 13.591 1.519 -21.498 1.00 98.62 94 VAL A O 1
ATOM 750 N N . GLU A 1 95 ? 13.792 2.012 -19.323 1.00 98.31 95 GLU A N 1
ATOM 751 C CA . GLU A 1 95 ? 14.853 3.016 -19.491 1.00 98.31 95 GLU A CA 1
ATOM 752 C C . GLU A 1 95 ? 16.105 2.416 -20.153 1.00 98.31 95 GLU A C 1
ATOM 754 O O . GLU A 1 95 ? 16.698 2.991 -21.072 1.00 98.31 95 GLU A O 1
ATOM 759 N N . LYS A 1 96 ? 16.497 1.206 -19.737 1.00 98.12 96 LYS A N 1
ATOM 760 C CA . LYS A 1 96 ? 17.608 0.484 -20.363 1.00 98.12 96 LYS A CA 1
ATOM 761 C C . LYS A 1 96 ? 17.316 0.170 -21.831 1.00 98.12 96 LYS A C 1
ATOM 763 O O . LYS A 1 96 ? 18.186 0.392 -22.675 1.00 98.12 96 LYS A O 1
ATOM 768 N N . MET A 1 97 ? 16.115 -0.320 -22.139 1.00 98.44 97 MET A N 1
ATOM 769 C CA . MET A 1 97 ? 15.706 -0.585 -23.520 1.00 98.44 97 MET A CA 1
ATOM 770 C C . MET A 1 97 ? 15.707 0.689 -24.364 1.00 98.44 97 MET A C 1
ATOM 772 O O . MET A 1 97 ? 16.199 0.663 -25.489 1.00 98.44 97 MET A O 1
ATOM 776 N N . GLU A 1 98 ? 15.228 1.811 -23.827 1.00 98.25 98 GLU A N 1
ATOM 777 C CA . GLU A 1 98 ? 15.235 3.103 -24.515 1.00 98.25 98 GLU A CA 1
ATOM 778 C C . GLU A 1 98 ? 16.659 3.525 -24.906 1.00 98.25 98 GLU A C 1
ATOM 780 O O . GLU A 1 98 ? 16.916 3.881 -26.058 1.00 98.25 98 GLU A O 1
ATOM 785 N N 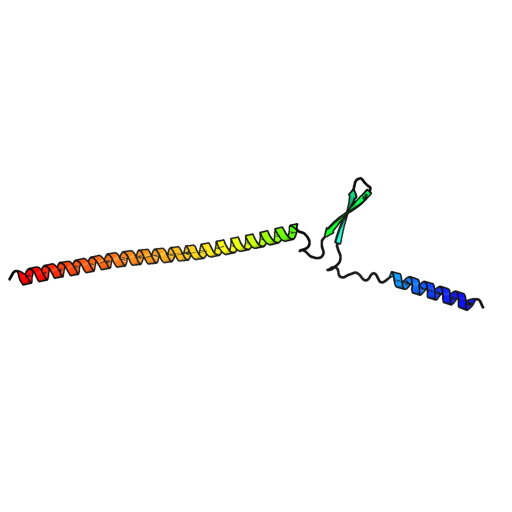. ASN A 1 99 ? 17.614 3.408 -23.981 1.00 98.12 99 ASN A N 1
ATOM 786 C CA . ASN A 1 99 ? 19.019 3.714 -24.250 1.00 98.12 99 ASN A CA 1
ATOM 787 C C . ASN A 1 99 ? 19.633 2.776 -25.301 1.00 98.12 99 ASN A C 1
ATOM 789 O O . ASN A 1 99 ? 20.384 3.220 -26.174 1.00 98.12 99 ASN A O 1
ATOM 793 N N . GLN A 1 100 ? 19.290 1.486 -25.263 1.00 98.06 100 GLN A N 1
ATOM 794 C CA . GLN A 1 100 ? 19.732 0.523 -26.274 1.00 98.06 100 GLN A CA 1
ATOM 795 C C . GLN A 1 100 ? 19.143 0.835 -27.655 1.00 98.06 100 GLN A C 1
ATOM 797 O O . GLN A 1 100 ? 19.873 0.778 -28.645 1.00 98.06 100 GLN A O 1
ATOM 802 N N . MET A 1 101 ? 17.863 1.208 -27.730 1.00 98.31 101 MET A N 1
ATOM 803 C CA . MET A 1 101 ? 17.213 1.605 -28.982 1.00 98.31 101 MET A CA 1
ATOM 804 C C . MET A 1 101 ? 17.846 2.864 -29.571 1.00 98.31 101 MET A C 1
ATOM 806 O O . MET A 1 101 ? 18.182 2.863 -30.751 1.00 98.31 101 MET A O 1
ATOM 810 N N . LYS A 1 102 ? 18.108 3.895 -28.756 1.00 98.19 102 LYS A N 1
ATOM 811 C CA . LYS A 1 102 ? 18.822 5.108 -29.199 1.00 98.19 102 LYS A CA 1
ATOM 812 C C . LYS A 1 102 ? 20.213 4.782 -29.752 1.00 98.19 102 LYS A C 1
ATOM 814 O O . LYS A 1 102 ? 20.618 5.306 -30.788 1.00 98.19 102 LYS A O 1
ATOM 819 N N . GLY A 1 103 ? 20.943 3.886 -29.084 1.00 97.94 103 GLY A N 1
ATOM 820 C CA . GLY A 1 103 ? 22.250 3.414 -29.549 1.00 97.94 103 GLY A CA 1
ATOM 821 C C . GLY A 1 103 ? 22.186 2.579 -30.834 1.00 97.94 103 GLY A C 1
ATOM 822 O O . GLY A 1 103 ? 23.136 2.570 -31.613 1.00 97.94 103 GLY A O 1
ATOM 823 N N . LEU A 1 104 ? 21.082 1.871 -31.070 1.00 98.06 104 LEU A N 1
ATOM 824 C CA . LEU A 1 104 ? 20.856 1.117 -32.299 1.00 98.06 104 LEU A CA 1
ATOM 825 C C . LEU A 1 104 ? 20.472 2.045 -33.461 1.00 98.06 104 LEU A C 1
ATOM 827 O O . LEU A 1 104 ? 21.008 1.906 -34.558 1.00 98.06 104 LEU A O 1
ATOM 831 N N . GLU A 1 105 ? 19.606 3.024 -33.209 1.00 97.88 105 GLU A N 1
ATOM 832 C CA . GLU A 1 105 ? 19.198 4.035 -34.185 1.00 97.88 105 GLU A CA 1
ATOM 833 C C . GLU A 1 105 ? 20.400 4.832 -34.711 1.00 97.88 105 GLU A C 1
ATOM 835 O O . GLU A 1 105 ? 20.541 5.014 -35.920 1.00 97.88 105 GLU A O 1
ATOM 840 N N . SER A 1 106 ? 21.317 5.251 -33.831 1.00 97.81 106 SER A N 1
ATOM 841 C CA . SER A 1 106 ? 22.523 5.982 -34.242 1.00 97.81 106 SER A CA 1
ATOM 842 C C . SER A 1 106 ? 23.440 5.149 -35.145 1.00 97.81 106 SER A C 1
ATOM 844 O O . SER A 1 106 ? 23.949 5.659 -36.144 1.00 97.81 106 SER A O 1
ATOM 846 N N . LYS A 1 107 ? 23.595 3.851 -34.855 1.00 97.56 107 LYS A N 1
ATOM 847 C CA . LYS A 1 107 ? 24.348 2.917 -35.706 1.00 97.56 107 LYS A CA 1
ATOM 848 C C . LYS A 1 107 ? 23.690 2.728 -37.069 1.00 97.56 107 LYS A C 1
ATOM 850 O O . LYS A 1 107 ? 24.390 2.731 -38.078 1.00 97.56 107 LYS A O 1
ATOM 855 N N . PHE A 1 108 ? 22.364 2.595 -37.120 1.00 97.94 108 PHE A N 1
ATOM 856 C CA . PHE A 1 108 ? 21.641 2.497 -38.390 1.00 97.94 108 PHE A CA 1
ATOM 857 C C . PHE A 1 108 ? 21.799 3.760 -39.240 1.00 97.94 108 PHE A C 1
ATOM 859 O O . PHE A 1 108 ? 22.109 3.641 -40.424 1.00 97.94 108 PHE A O 1
ATOM 866 N N . ARG A 1 109 ? 21.688 4.954 -38.641 1.00 96.94 109 ARG A N 1
ATOM 867 C CA . ARG A 1 109 ? 21.935 6.226 -39.345 1.00 96.94 109 ARG A CA 1
ATOM 868 C C . ARG A 1 109 ? 23.353 6.299 -39.914 1.00 96.94 109 ARG A C 1
ATOM 870 O O . ARG A 1 109 ? 23.525 6.657 -41.074 1.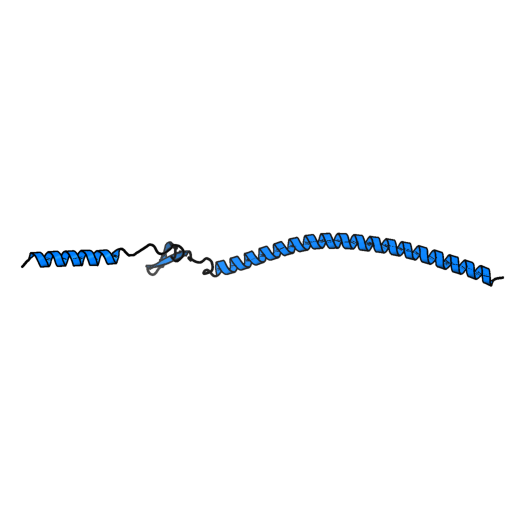00 96.94 109 ARG A O 1
ATOM 877 N N . GLN A 1 110 ? 24.360 5.888 -39.140 1.00 96.81 110 GLN A N 1
ATOM 878 C CA . GLN A 1 110 ? 25.752 5.853 -39.600 1.00 96.81 110 GLN A CA 1
ATOM 879 C C . GLN A 1 110 ? 25.944 4.920 -40.808 1.00 96.81 110 GLN A C 1
ATOM 881 O O . GLN A 1 110 ? 26.645 5.267 -41.762 1.00 96.81 110 GLN A O 1
ATOM 886 N N . VAL A 1 111 ? 25.318 3.740 -40.783 1.00 97.31 111 VAL A N 1
ATOM 887 C CA . VAL A 1 111 ? 25.358 2.783 -41.900 1.00 97.31 111 VAL A CA 1
ATOM 888 C C . VAL A 1 111 ? 24.650 3.352 -43.132 1.00 97.31 111 VAL A C 1
ATOM 890 O O . VAL A 1 111 ? 25.186 3.267 -44.236 1.00 97.31 111 VAL A O 1
ATOM 893 N N . GLU A 1 112 ? 23.485 3.975 -42.956 1.00 96.69 112 GLU A N 1
ATOM 894 C CA . GLU A 1 112 ? 22.725 4.597 -44.043 1.00 96.69 112 GLU A CA 1
ATOM 895 C C . GLU A 1 112 ? 23.503 5.748 -44.703 1.00 96.69 112 GLU A C 1
ATOM 897 O O . GLU A 1 112 ? 23.584 5.826 -45.930 1.00 96.69 112 GLU A O 1
ATOM 902 N N . GLU A 1 113 ? 24.127 6.622 -43.911 1.00 96.25 113 GLU A N 1
ATOM 903 C CA . GLU A 1 113 ? 24.966 7.716 -44.411 1.00 96.25 113 GLU A CA 1
ATOM 904 C C . GLU A 1 113 ? 26.202 7.200 -45.153 1.00 96.25 113 GLU A C 1
ATOM 906 O O . GLU A 1 113 ? 26.507 7.678 -46.249 1.00 96.25 113 GLU A O 1
ATOM 911 N N . SER A 1 114 ? 26.886 6.190 -44.605 1.00 95.44 114 SER A N 1
ATOM 912 C CA . SER A 1 114 ? 28.027 5.541 -45.260 1.00 95.44 114 SER A CA 1
ATOM 913 C C . SER A 1 114 ? 27.631 4.935 -46.610 1.00 95.44 114 SER A C 1
ATOM 915 O O . SER A 1 114 ? 28.333 5.114 -47.610 1.00 95.44 114 SER A O 1
ATOM 917 N N . HIS A 1 115 ? 26.464 4.290 -46.672 1.00 94.88 115 HIS A N 1
ATOM 918 C CA . HIS A 1 115 ? 25.929 3.717 -47.900 1.00 94.88 115 HIS A CA 1
ATOM 919 C C . HIS A 1 115 ? 25.564 4.790 -48.938 1.00 94.88 115 HIS A C 1
ATOM 921 O O . HIS A 1 115 ? 25.964 4.682 -50.098 1.00 94.88 115 HIS A O 1
ATOM 927 N N . LYS A 1 116 ? 24.886 5.873 -48.530 1.00 94.06 116 LYS A N 1
ATOM 928 C CA . LYS A 1 116 ? 24.583 7.021 -49.407 1.00 94.06 116 LYS A CA 1
ATOM 929 C C . LYS A 1 116 ? 25.854 7.651 -49.975 1.00 94.06 116 LYS A C 1
ATOM 931 O O . LYS A 1 116 ? 25.911 7.949 -51.168 1.00 94.06 116 LYS A O 1
ATOM 936 N N . GLN A 1 117 ? 26.888 7.820 -49.149 1.00 93.81 117 GLN A N 1
ATOM 937 C CA . GLN A 1 117 ? 28.191 8.316 -49.598 1.00 93.81 117 GLN A CA 1
ATOM 938 C C . GLN A 1 117 ? 28.865 7.355 -50.586 1.00 93.81 117 GLN A C 1
ATOM 940 O O . GLN A 1 117 ? 29.466 7.812 -51.558 1.00 93.81 117 GLN A O 1
ATOM 945 N N . HIS A 1 118 ? 28.762 6.042 -50.365 1.00 93.12 118 HIS A N 1
ATOM 946 C CA . HIS A 1 118 ? 29.299 5.032 -51.276 1.00 93.12 118 HIS A CA 1
ATOM 947 C C . HIS A 1 118 ? 28.608 5.079 -52.648 1.00 93.12 118 HIS A C 1
ATOM 949 O O . HIS A 1 118 ? 29.289 5.183 -53.667 1.00 93.12 118 HIS A O 1
ATOM 955 N N . LEU A 1 119 ? 27.271 5.109 -52.685 1.00 92.69 119 LEU A N 1
ATOM 956 C CA . LEU A 1 119 ? 26.499 5.220 -53.929 1.00 92.69 119 LEU A CA 1
ATOM 957 C C . LEU A 1 119 ? 26.783 6.533 -54.671 1.00 92.69 119 LEU A C 1
ATOM 959 O O . LEU A 1 119 ? 27.017 6.526 -55.877 1.00 92.69 119 LEU A O 1
ATOM 963 N N . ALA A 1 120 ? 26.835 7.662 -53.958 1.00 91.69 120 ALA A N 1
ATOM 964 C CA . ALA A 1 120 ? 27.148 8.959 -54.560 1.00 91.69 120 ALA A CA 1
ATOM 965 C C . ALA A 1 120 ? 28.548 9.002 -55.200 1.00 91.69 120 ALA A C 1
ATOM 967 O O . ALA A 1 120 ? 28.764 9.770 -56.137 1.00 91.69 120 ALA A O 1
ATOM 968 N N . ARG A 1 121 ? 29.501 8.196 -54.709 1.00 90.62 121 ARG A N 1
ATOM 969 C CA . ARG A 1 121 ? 30.816 8.021 -55.346 1.00 90.62 121 ARG A CA 1
ATOM 970 C C . ARG A 1 121 ? 30.740 7.139 -56.592 1.00 90.62 121 ARG A C 1
ATOM 972 O O . ARG A 1 121 ? 31.445 7.432 -57.547 1.00 90.62 121 ARG A O 1
ATOM 979 N N . GLN A 1 122 ? 29.896 6.106 -56.600 1.00 87.56 122 GLN A N 1
ATOM 980 C CA . GLN A 1 122 ? 29.755 5.202 -57.749 1.00 87.56 122 GLN A CA 1
ATOM 981 C C . GLN A 1 122 ? 29.056 5.846 -58.958 1.00 87.56 122 GLN A C 1
ATOM 983 O O . GLN A 1 122 ? 29.453 5.565 -60.078 1.00 87.56 122 GLN A O 1
ATOM 988 N N . PHE A 1 123 ? 28.064 6.722 -58.758 1.00 84.88 123 PHE A N 1
ATOM 989 C CA . PHE A 1 123 ? 27.332 7.381 -59.860 1.00 84.88 123 PHE A CA 1
ATOM 990 C C . PHE A 1 123 ? 27.984 8.669 -60.399 1.00 84.88 123 PHE A C 1
ATOM 992 O O . PHE A 1 123 ? 27.479 9.250 -61.355 1.00 84.88 123 PHE A O 1
ATOM 999 N N . LYS A 1 124 ? 29.063 9.163 -59.774 1.00 75.25 124 LYS A N 1
ATOM 1000 C CA . LYS A 1 124 ? 29.817 10.339 -60.256 1.00 75.25 124 LYS A CA 1
ATOM 1001 C C . LYS A 1 124 ? 30.959 9.988 -61.223 1.00 75.25 124 LYS A C 1
ATOM 1003 O O . LYS A 1 124 ? 31.689 10.897 -61.613 1.00 75.25 124 LYS A O 1
ATOM 1008 N N . GLY A 1 125 ? 31.133 8.710 -61.559 1.00 64.31 125 GLY A N 1
ATOM 1009 C CA . GLY A 1 125 ? 32.004 8.248 -62.646 1.00 64.31 125 GLY A CA 1
ATOM 1010 C C . GLY A 1 125 ? 31.178 7.929 -63.877 1.00 64.31 125 GLY A C 1
ATOM 1011 O O . GLY A 1 125 ? 31.674 8.222 -64.984 1.00 64.31 125 GLY A O 1
#

Radius of gyration: 45.19 Å; chains: 1; bounding box: 90×59×121 Å

Secondary structure (DSSP, 8-state):
--HHHHHHHHHHHHHHHHGGG------TTTSPEEEEEEE-TTS-EEEEEE-SSTTSSHHHHHHHHHHHHHHHHHHHHHHHHHHHHHHHHHHHHHHHHHHHHHHHHHHHHHHHHHHHHHHHHHTT-

Foldseek 3Di:
DPPVVVVVVVVVVVVVVVVVPPPPPDDLLQDKDWDDWDADPVRDTDTDIDDSDQPPDPVSVVVVVVVVVVVVVVVVVVVVVVVVVVVVVVVVVVVVVVVVVVVVVVVVVVVVVVVVVVVVVVVVD